Protein AF-A0A060BYY4-F1 (afdb_monomer_lite)

Secondary structure (DSSP, 8-state):
--SS--GGGGT--GGG-SHHHHHHHHHHHH-HHHHHHHHHHHHHHSS-HHHHHHHHHTT--EEEEEEEGGGTB-TTSPBPHHHHHHHHHHHHHHHHTT-EEEEEEEE-TT-SSSSTTTT-SSSS-HHHH---

Sequence (132 aa):
GWLLPEGYMWRLGEQQASPRQIEAFVVRRVGPQRAEQFWSRYRAQFVTEADVALVAAMGFDHVRLPINARGLVGEDGTVTDDGLAPIDRALDWCQRHGLRLLLDLHGAPGGQTGTNIDDSLHGRPDLFTDPA

Foldseek 3Di:
DAQWDACVVVVNPPQQGGRVSVLVVLCVPPNDVVSVVVNVVSNVPVDDLVNLLVCLVVPDAADEDEHEVPLQADPVRDGDPRSCVSVVRVCVSCVVSNHYYHYHPFADVCFQQLDRGNNHPRSDRCVVVPPD

pLDDT: mean 93.02, std 6.26, range [65.69, 98.81]

Radius of gyration: 15.67 Å; chains: 1; bounding box: 40×34×40 Å

Structure (mmCIF, N/CA/C/O backbone):
data_AF-A0A060BYY4-F1
#
_entry.id   AF-A0A060BYY4-F1
#
loop_
_atom_site.group_PDB
_atom_site.id
_atom_site.type_symbol
_atom_site.label_atom_id
_atom_site.label_alt_id
_atom_site.label_comp_id
_atom_site.label_asym_id
_atom_site.label_entity_id
_atom_site.label_seq_id
_atom_site.pdbx_PDB_ins_code
_atom_site.Cartn_x
_atom_site.Cartn_y
_atom_site.Cartn_z
_atom_site.occupancy
_atom_site.B_iso_or_equiv
_atom_site.auth_seq_id
_atom_site.auth_comp_id
_atom_site.auth_asym_id
_atom_site.auth_atom_id
_atom_site.pdbx_PDB_model_num
ATOM 1 N N . GLY A 1 1 ? 1.579 -6.751 1.380 1.00 87.06 1 GLY A N 1
ATOM 2 C CA . GLY A 1 1 ? 0.305 -7.365 0.920 1.00 87.06 1 GLY A CA 1
ATOM 3 C C . GLY A 1 1 ? -0.503 -6.568 -0.106 1.00 87.06 1 GLY A C 1
ATOM 4 O O . GLY A 1 1 ? -0.578 -6.996 -1.249 1.00 87.06 1 GLY A O 1
ATOM 5 N N . TRP A 1 2 ? -1.172 -5.471 0.279 1.00 95.06 2 TRP A N 1
ATOM 6 C CA . TRP A 1 2 ? -2.166 -4.771 -0.566 1.00 95.06 2 TRP A CA 1
ATOM 7 C C . TRP A 1 2 ? -1.580 -3.620 -1.398 1.00 95.06 2 TRP A C 1
ATOM 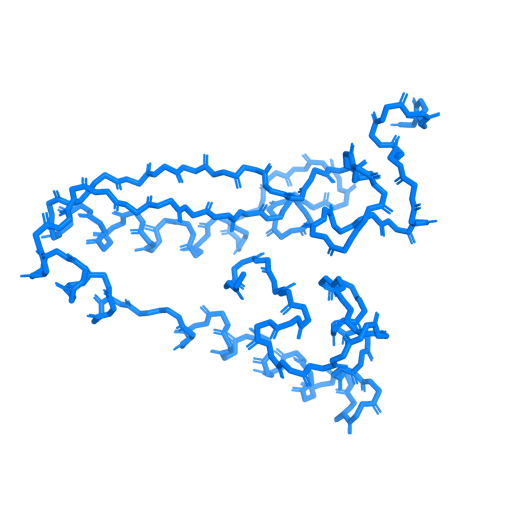9 O O . TRP A 1 2 ? -1.386 -3.777 -2.599 1.00 95.06 2 TRP A O 1
ATOM 19 N N . LEU A 1 3 ? -1.255 -2.485 -0.768 1.00 95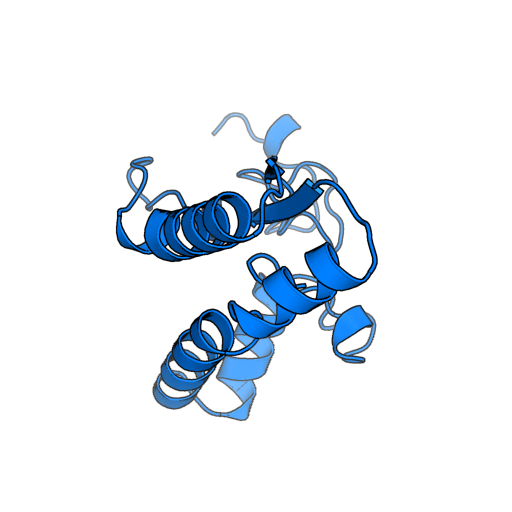.06 3 LEU A N 1
ATOM 20 C CA . LEU A 1 3 ? -0.646 -1.319 -1.436 1.00 95.06 3 LEU A CA 1
ATOM 21 C C . LEU A 1 3 ? 0.872 -1.463 -1.634 1.00 95.06 3 LEU A C 1
ATOM 23 O O . LEU A 1 3 ? 1.514 -0.613 -2.242 1.00 95.06 3 LEU A O 1
ATOM 27 N N . LEU A 1 4 ? 1.425 -2.578 -1.163 1.00 93.81 4 LEU A N 1
ATOM 28 C CA . LEU A 1 4 ? 2.775 -3.046 -1.440 1.00 93.81 4 LEU A CA 1
ATOM 29 C C . LEU A 1 4 ? 2.728 -4.581 -1.527 1.00 93.81 4 LEU A C 1
ATOM 31 O O . LEU A 1 4 ? 2.688 -5.236 -0.487 1.00 93.81 4 LEU A O 1
ATOM 35 N N . PRO A 1 5 ? 2.607 -5.188 -2.719 1.00 92.75 5 PRO A N 1
ATOM 36 C CA . PRO A 1 5 ? 2.603 -6.644 -2.880 1.00 92.75 5 PRO A CA 1
ATOM 37 C C . PRO A 1 5 ? 3.969 -7.274 -2.588 1.00 92.75 5 PRO A C 1
ATOM 39 O O . PRO A 1 5 ? 4.998 -6.752 -3.000 1.00 92.75 5 PRO A O 1
ATOM 42 N N . GLU A 1 6 ? 3.972 -8.430 -1.924 1.00 91.12 6 GLU A N 1
ATOM 43 C CA . GLU A 1 6 ? 5.189 -9.161 -1.549 1.00 91.12 6 GLU A CA 1
ATOM 44 C C . GLU A 1 6 ? 5.116 -10.593 -2.086 1.00 91.12 6 GLU A C 1
ATOM 46 O O . GLU A 1 6 ? 4.106 -11.283 -1.911 1.00 91.12 6 GLU A O 1
ATOM 51 N N . GLY A 1 7 ? 6.192 -11.065 -2.719 1.00 90.81 7 GLY A N 1
ATOM 52 C CA . GLY A 1 7 ? 6.180 -12.314 -3.489 1.00 90.81 7 GLY A CA 1
ATOM 53 C C . GLY A 1 7 ? 5.800 -13.559 -2.696 1.00 90.81 7 GLY A C 1
ATOM 54 O O . GLY A 1 7 ? 5.068 -14.423 -3.188 1.00 90.81 7 GLY A O 1
ATOM 55 N N . TYR A 1 8 ? 6.261 -13.647 -1.444 1.00 89.94 8 TYR A N 1
ATOM 56 C CA . TYR A 1 8 ? 5.988 -14.803 -0.587 1.00 89.94 8 TYR A CA 1
ATOM 57 C C . TYR A 1 8 ? 4.503 -14.911 -0.220 1.00 89.94 8 TYR A C 1
ATOM 59 O O . TYR A 1 8 ? 3.985 -16.024 -0.131 1.00 89.94 8 TYR A O 1
ATOM 67 N N . MET A 1 9 ? 3.790 -13.784 -0.085 1.00 91.81 9 MET A N 1
ATOM 68 C CA . MET A 1 9 ? 2.350 -13.784 0.197 1.00 91.81 9 MET A CA 1
ATOM 69 C C . MET A 1 9 ? 1.557 -14.411 -0.955 1.00 91.81 9 MET A C 1
ATOM 71 O O . MET A 1 9 ? 0.481 -14.963 -0.743 1.00 91.81 9 MET A O 1
ATOM 75 N N . TRP A 1 10 ? 2.099 -14.341 -2.173 1.00 90.44 10 TRP A N 1
ATOM 76 C CA . TRP A 1 10 ? 1.490 -14.869 -3.394 1.00 90.44 10 TRP A CA 1
ATOM 77 C C . TRP A 1 10 ? 2.106 -16.201 -3.838 1.00 90.44 10 TRP A C 1
ATOM 79 O O . TRP A 1 10 ? 1.725 -16.741 -4.875 1.00 90.44 10 TRP A O 1
ATOM 89 N N . ARG A 1 11 ? 3.052 -16.748 -3.061 1.00 91.31 11 ARG A N 1
ATOM 90 C CA . ARG A 1 11 ? 3.786 -17.987 -3.373 1.00 91.31 11 ARG A CA 1
ATOM 91 C C . ARG A 1 11 ? 4.485 -17.955 -4.741 1.00 91.31 11 ARG A C 1
ATOM 93 O O . ARG A 1 11 ? 4.577 -18.981 -5.408 1.00 91.31 11 ARG A O 1
ATOM 100 N N . LEU A 1 12 ? 5.001 -16.793 -5.147 1.00 88.50 12 LEU A N 1
ATOM 101 C CA . LEU A 1 12 ? 5.698 -16.620 -6.431 1.00 88.50 12 LEU A CA 1
ATOM 102 C C . LEU A 1 12 ? 7.196 -16.992 -6.378 1.00 88.50 12 LEU A C 1
ATOM 104 O O . LEU A 1 12 ? 7.900 -16.888 -7.377 1.00 88.50 12 LEU A O 1
ATOM 108 N N . GLY A 1 13 ? 7.691 -17.450 -5.225 1.00 83.88 13 GLY A N 1
ATOM 109 C CA . GLY A 1 13 ? 9.104 -17.778 -5.021 1.00 83.88 13 GLY A CA 1
ATOM 110 C C . GLY A 1 13 ? 10.009 -16.542 -4.935 1.00 83.88 13 GLY A C 1
ATOM 111 O O . GLY A 1 13 ? 9.547 -15.403 -4.919 1.00 83.88 13 GLY A O 1
ATOM 112 N N . GLU A 1 14 ? 11.320 -16.771 -4.867 1.00 80.06 14 GLU A N 1
ATOM 113 C CA . GLU A 1 14 ? 12.319 -15.709 -4.643 1.00 80.06 14 GLU A CA 1
ATOM 114 C C . GLU A 1 14 ? 12.539 -14.805 -5.862 1.00 80.06 14 GLU A C 1
ATOM 116 O O . GLU A 1 14 ? 13.034 -13.690 -5.737 1.00 80.06 14 GLU A O 1
ATOM 121 N N . GLN A 1 15 ? 12.150 -15.257 -7.056 1.00 81.00 15 GLN A N 1
ATOM 122 C CA . GLN A 1 15 ? 12.371 -14.502 -8.291 1.00 81.00 15 GLN A CA 1
ATOM 123 C C . GLN A 1 15 ? 11.351 -13.376 -8.523 1.00 81.00 15 GLN A C 1
ATOM 125 O O . GLN A 1 15 ? 11.530 -12.555 -9.425 1.00 81.00 15 GLN A O 1
ATOM 130 N N . GLN A 1 16 ? 10.243 -13.366 -7.783 1.00 87.12 16 GLN A N 1
ATOM 131 C CA . GLN A 1 16 ? 9.201 -12.340 -7.861 1.00 87.12 16 GLN A CA 1
ATOM 132 C C . GLN A 1 16 ? 8.923 -11.797 -6.462 1.00 87.12 16 GLN A C 1
ATOM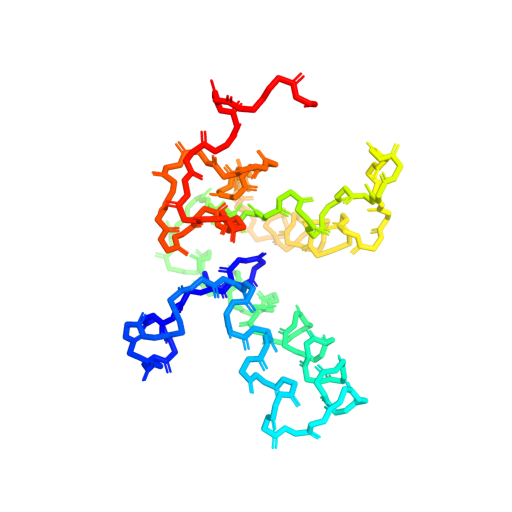 134 O O . GLN A 1 16 ? 7.798 -11.853 -5.977 1.00 87.12 16 GLN A O 1
ATOM 139 N N . ALA A 1 17 ? 9.974 -11.336 -5.790 1.00 85.44 17 ALA A N 1
ATOM 140 C CA . ALA A 1 17 ? 9.925 -10.997 -4.380 1.00 85.44 17 ALA A CA 1
ATOM 141 C C . ALA A 1 17 ? 9.404 -9.572 -4.122 1.00 85.44 17 ALA A C 1
ATOM 143 O O . ALA A 1 17 ? 8.693 -9.385 -3.132 1.00 85.44 17 ALA A 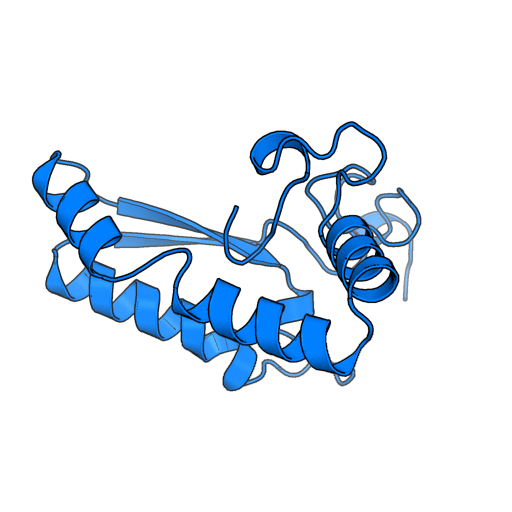O 1
ATOM 144 N N . SER A 1 18 ? 9.714 -8.612 -5.006 1.00 88.75 18 SER A N 1
ATOM 145 C CA . SER A 1 18 ? 9.363 -7.190 -4.848 1.00 88.75 18 SER A CA 1
ATOM 146 C C . SER A 1 18 ? 8.162 -6.732 -5.690 1.00 88.75 18 SER A C 1
ATOM 148 O O . SER A 1 18 ? 7.854 -7.369 -6.706 1.00 88.75 18 SER A O 1
ATOM 150 N N . PRO A 1 19 ? 7.507 -5.602 -5.339 1.00 91.38 19 PRO A N 1
ATOM 151 C CA . PRO A 1 19 ? 6.378 -5.062 -6.100 1.00 91.38 19 PRO A CA 1
ATOM 152 C C . PRO A 1 19 ? 6.673 -4.911 -7.598 1.00 91.38 19 PRO A C 1
ATOM 154 O O . PRO A 1 19 ? 5.949 -5.478 -8.418 1.00 91.38 19 PRO A O 1
ATOM 157 N N . ARG A 1 20 ? 7.783 -4.258 -7.976 1.00 90.62 20 ARG A N 1
ATOM 158 C CA . ARG A 1 20 ? 8.205 -4.127 -9.387 1.00 90.62 20 ARG A CA 1
ATOM 159 C C . ARG A 1 20 ? 8.377 -5.470 -10.097 1.00 90.62 20 ARG A C 1
ATOM 161 O O . ARG A 1 20 ? 7.989 -5.611 -11.258 1.00 90.62 20 ARG A O 1
ATOM 168 N N . GLN A 1 21 ? 8.952 -6.471 -9.428 1.00 91.38 21 GLN A N 1
ATOM 169 C CA . GLN A 1 21 ? 9.145 -7.795 -10.028 1.00 91.38 21 GLN A CA 1
ATOM 170 C C . GLN A 1 21 ? 7.809 -8.505 -10.271 1.00 91.38 21 GLN A C 1
ATOM 172 O O . GLN A 1 21 ? 7.636 -9.138 -11.318 1.00 91.38 21 GLN A O 1
ATOM 177 N N . ILE A 1 22 ? 6.864 -8.375 -9.336 1.00 93.81 22 ILE A N 1
ATOM 178 C CA . ILE A 1 22 ? 5.509 -8.929 -9.449 1.00 93.81 22 ILE A CA 1
ATOM 179 C C . ILE A 1 22 ? 4.740 -8.211 -10.564 1.00 93.81 22 ILE A C 1
ATOM 181 O O . ILE A 1 22 ? 4.148 -8.867 -11.420 1.00 93.81 22 ILE A O 1
ATOM 185 N N . GLU A 1 23 ? 4.799 -6.881 -10.623 1.00 94.25 23 GLU A N 1
ATOM 186 C CA . GLU A 1 23 ? 4.201 -6.073 -11.693 1.00 94.25 23 GLU A CA 1
ATOM 187 C C . GLU A 1 23 ? 4.720 -6.490 -13.071 1.00 94.25 23 GLU A C 1
ATOM 189 O O . GLU A 1 23 ? 3.929 -6.810 -13.965 1.00 94.25 23 GLU A O 1
ATOM 194 N N . ALA A 1 24 ? 6.043 -6.587 -13.227 1.00 94.38 24 ALA A N 1
ATOM 195 C CA . ALA A 1 24 ? 6.662 -7.028 -14.470 1.00 94.38 24 ALA A CA 1
ATOM 196 C C . ALA A 1 24 ? 6.281 -8.477 -14.822 1.00 94.38 24 ALA A C 1
ATOM 198 O O . ALA A 1 24 ? 6.054 -8.792 -15.991 1.00 94.38 24 ALA A O 1
ATOM 199 N N . PHE A 1 25 ? 6.186 -9.367 -13.829 1.00 95.06 25 PHE A N 1
ATOM 200 C CA . PHE A 1 25 ? 5.727 -10.742 -14.028 1.00 95.06 25 PHE A CA 1
ATOM 201 C C . PHE A 1 25 ? 4.287 -10.801 -14.549 1.00 95.06 25 PHE A C 1
ATOM 203 O O . PHE A 1 25 ? 4.028 -11.491 -15.539 1.00 95.06 25 PHE A O 1
ATOM 210 N N . VAL A 1 26 ? 3.370 -10.037 -13.949 1.00 96.94 26 VAL A N 1
ATOM 211 C CA . VAL A 1 26 ? 1.975 -9.950 -14.400 1.00 96.94 26 VAL A CA 1
ATOM 212 C C . VAL A 1 26 ? 1.915 -9.421 -15.836 1.00 96.94 26 VAL A C 1
ATOM 214 O O . VAL A 1 26 ? 1.302 -10.065 -16.690 1.00 96.94 26 VAL A O 1
ATOM 217 N N . VAL A 1 27 ? 2.615 -8.322 -16.148 1.00 98.12 27 VAL A N 1
ATOM 218 C CA . VAL A 1 27 ? 2.672 -7.762 -17.514 1.00 98.12 27 VAL A CA 1
ATOM 219 C C . VAL A 1 27 ? 3.183 -8.791 -18.521 1.00 98.12 27 VAL A C 1
ATOM 221 O O . VAL A 1 27 ? 2.542 -8.996 -19.552 1.00 98.12 27 VAL A O 1
ATOM 224 N N . ARG A 1 28 ? 4.280 -9.500 -18.218 1.00 97.50 28 ARG A N 1
ATOM 225 C CA . ARG A 1 28 ? 4.807 -10.563 -19.095 1.00 97.50 28 ARG A CA 1
ATOM 226 C C . ARG A 1 28 ? 3.795 -11.682 -19.332 1.00 97.50 28 ARG A C 1
ATOM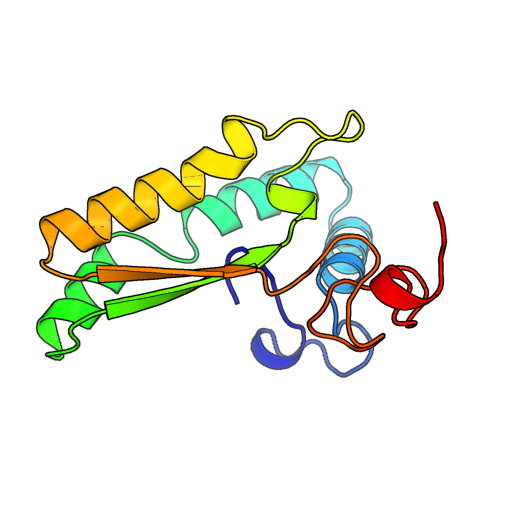 228 O O . ARG A 1 28 ? 3.798 -12.284 -20.402 1.00 97.50 28 ARG A O 1
ATOM 235 N N . ARG A 1 29 ? 2.948 -11.993 -18.345 1.00 96.88 29 ARG A N 1
ATOM 236 C CA . ARG A 1 29 ? 2.048 -13.149 -18.409 1.00 96.88 29 ARG A CA 1
ATOM 237 C C . ARG A 1 29 ? 0.734 -12.872 -19.128 1.00 96.88 29 ARG A C 1
ATOM 239 O O . ARG A 1 29 ? 0.215 -13.791 -19.770 1.00 96.88 29 ARG A O 1
ATOM 246 N N . VAL A 1 30 ? 0.185 -11.663 -18.986 1.00 97.88 30 VAL A N 1
ATOM 247 C CA . VAL A 1 30 ? -1.153 -11.317 -19.503 1.00 97.88 30 VAL A CA 1
ATOM 248 C C . VAL A 1 30 ? -1.169 -10.149 -20.492 1.00 97.88 30 VAL A C 1
ATOM 250 O O . VAL A 1 30 ? -2.205 -9.905 -21.110 1.00 97.88 30 VAL A O 1
ATOM 253 N N . GLY A 1 31 ? -0.040 -9.465 -20.687 1.00 98.44 31 GLY A N 1
ATOM 254 C CA . GLY A 1 31 ? 0.066 -8.253 -21.497 1.00 98.44 31 GLY A CA 1
ATOM 255 C C . GLY A 1 31 ? -0.349 -6.985 -20.733 1.00 98.44 31 GLY A C 1
ATOM 256 O O . GLY A 1 31 ? -1.059 -7.066 -19.728 1.00 98.44 31 GLY A O 1
ATOM 257 N N . PRO A 1 32 ? 0.068 -5.795 -21.205 1.00 97.94 32 PRO A N 1
ATOM 258 C CA . PRO A 1 32 ? -0.046 -4.540 -20.454 1.00 97.94 32 PRO A CA 1
ATOM 259 C C . PRO A 1 32 ? -1.496 -4.152 -20.129 1.00 97.94 32 PRO A C 1
ATOM 261 O O . PRO A 1 32 ? -1.810 -3.865 -18.981 1.00 97.94 32 PRO A O 1
ATOM 264 N N . GLN A 1 33 ? -2.406 -4.241 -21.102 1.00 98.12 33 GLN A N 1
ATOM 265 C CA . GLN A 1 33 ? -3.817 -3.858 -20.928 1.00 98.12 33 GLN A CA 1
ATOM 266 C C . GLN A 1 33 ? -4.532 -4.715 -19.873 1.00 98.12 33 GLN A C 1
ATOM 268 O O . GLN A 1 33 ? -5.281 -4.214 -19.037 1.00 98.12 33 GLN A O 1
ATOM 273 N N . ARG A 1 34 ? -4.299 -6.034 -19.884 1.00 98.31 34 ARG A N 1
ATOM 274 C CA . ARG A 1 34 ? -4.887 -6.938 -18.884 1.00 98.31 34 ARG A CA 1
ATOM 275 C C . ARG A 1 34 ? -4.211 -6.794 -17.525 1.00 98.31 34 ARG A C 1
ATOM 277 O O . ARG A 1 34 ? -4.880 -6.977 -16.514 1.00 98.31 34 ARG A O 1
ATOM 284 N N . ALA A 1 35 ? -2.920 -6.464 -17.492 1.00 98.31 35 ALA A N 1
ATOM 285 C CA . ALA A 1 35 ? -2.206 -6.191 -16.250 1.00 98.31 35 ALA A CA 1
ATOM 286 C C . ALA A 1 35 ? -2.752 -4.935 -15.559 1.00 98.31 35 ALA A C 1
ATOM 288 O O . ALA A 1 35 ? -2.999 -4.961 -14.359 1.00 98.31 35 ALA A O 1
ATOM 289 N N . GLU A 1 36 ? -3.021 -3.869 -16.311 1.00 97.31 36 GLU A N 1
ATOM 290 C CA . GLU A 1 36 ? -3.654 -2.656 -15.789 1.00 97.31 36 GLU A CA 1
ATOM 291 C C . GLU A 1 36 ? -5.033 -2.955 -15.176 1.00 97.31 36 GLU A C 1
ATOM 293 O O . GLU A 1 36 ? -5.299 -2.606 -14.023 1.00 97.31 36 GLU A O 1
ATOM 298 N N . GLN A 1 37 ? -5.880 -3.696 -15.900 1.00 97.94 37 GLN A N 1
ATOM 299 C CA . GLN A 1 37 ? -7.185 -4.139 -15.392 1.00 97.94 37 GLN A CA 1
ATOM 300 C C . GLN A 1 37 ? -7.052 -5.014 -14.140 1.00 97.94 37 GLN A C 1
ATOM 302 O O . GLN A 1 37 ? -7.834 -4.866 -13.198 1.00 97.94 37 GLN A O 1
ATOM 307 N N . PHE A 1 38 ? -6.071 -5.920 -14.121 1.00 97.81 38 PHE A N 1
ATOM 308 C CA . PHE A 1 38 ? -5.771 -6.756 -12.964 1.00 97.81 38 PHE A CA 1
ATOM 309 C C . PHE A 1 38 ? -5.416 -5.898 -11.749 1.00 97.81 38 PHE A C 1
ATOM 311 O O . PHE A 1 38 ? -6.040 -6.059 -10.706 1.00 97.81 38 PHE A O 1
ATOM 318 N N . TRP A 1 39 ? -4.480 -4.956 -11.883 1.00 95.81 39 TRP A N 1
ATOM 319 C CA . TRP A 1 39 ? -4.020 -4.124 -10.771 1.00 95.81 39 TRP A CA 1
ATOM 320 C C . TRP A 1 39 ? -5.094 -3.166 -10.255 1.00 95.81 39 TRP A C 1
ATOM 322 O O . TRP A 1 39 ? -5.208 -2.977 -9.043 1.00 95.81 39 TRP A O 1
ATOM 332 N N . SER A 1 40 ? -5.917 -2.616 -11.150 1.00 95.00 40 SER A N 1
ATOM 333 C CA . SER A 1 40 ? -7.086 -1.815 -10.774 1.00 95.00 40 SER A CA 1
ATOM 334 C C . SER A 1 40 ? -8.071 -2.630 -9.926 1.00 95.00 40 SER A C 1
ATOM 336 O O . SER A 1 40 ? -8.406 -2.240 -8.805 1.00 95.00 40 SER A O 1
ATOM 338 N N . ARG A 1 41 ? -8.455 -3.827 -10.396 1.00 96.69 41 ARG A N 1
ATOM 339 C CA . ARG A 1 41 ? -9.356 -4.726 -9.653 1.00 96.69 41 ARG A CA 1
ATOM 340 C C . ARG A 1 41 ? -8.736 -5.224 -8.353 1.00 96.69 41 ARG A C 1
ATOM 342 O O . ARG A 1 41 ? -9.421 -5.259 -7.340 1.00 96.69 41 ARG A O 1
ATOM 349 N N . TYR A 1 42 ? -7.452 -5.567 -8.369 1.00 96.44 42 TYR A N 1
ATOM 350 C CA . TYR A 1 42 ? -6.712 -6.003 -7.191 1.00 96.44 42 TYR A CA 1
ATOM 351 C C . TYR A 1 42 ? -6.762 -4.941 -6.090 1.00 96.44 42 TYR A C 1
ATOM 353 O O . TYR A 1 42 ? -7.204 -5.226 -4.981 1.00 96.44 42 TYR A O 1
ATOM 361 N N . ARG A 1 43 ? -6.406 -3.688 -6.402 1.00 94.44 43 ARG A N 1
ATOM 362 C CA . ARG A 1 43 ? -6.463 -2.595 -5.420 1.00 94.44 43 ARG A CA 1
ATOM 363 C C . ARG A 1 43 ? -7.879 -2.335 -4.905 1.00 94.44 43 ARG A C 1
ATOM 365 O O . ARG A 1 43 ? -8.020 -1.944 -3.752 1.00 94.44 43 ARG A O 1
ATOM 372 N N . ALA A 1 44 ? -8.901 -2.563 -5.727 1.00 94.94 44 ALA A N 1
ATOM 373 C CA . ALA A 1 44 ? -10.298 -2.364 -5.352 1.00 94.94 44 ALA A CA 1
ATOM 374 C C . ALA A 1 44 ? -10.925 -3.523 -4.554 1.00 94.94 44 ALA A C 1
ATOM 376 O O . ALA A 1 44 ? -11.968 -3.310 -3.945 1.00 94.94 44 ALA A O 1
ATOM 377 N N . GLN A 1 45 ? -10.361 -4.736 -4.604 1.00 96.38 45 GLN A N 1
ATOM 378 C CA . GLN A 1 45 ? -11.025 -5.950 -4.099 1.00 96.38 45 GLN A CA 1
ATOM 379 C C . GLN A 1 45 ? -10.170 -6.791 -3.145 1.00 96.38 45 GLN A C 1
ATOM 381 O O . GLN A 1 45 ? -10.705 -7.681 -2.497 1.00 96.38 45 GLN A O 1
ATOM 386 N N . PHE A 1 46 ? -8.856 -6.559 -3.066 1.00 96.88 46 PHE A N 1
ATOM 387 C CA . PHE A 1 46 ? -7.981 -7.366 -2.211 1.00 96.88 46 PHE A CA 1
ATOM 388 C C . PHE A 1 46 ? -8.226 -7.125 -0.717 1.00 96.88 46 PHE A C 1
ATOM 390 O O . PHE A 1 46 ? -8.204 -8.073 0.057 1.00 96.88 46 PHE A O 1
ATOM 397 N N . VAL A 1 47 ? -8.465 -5.868 -0.330 1.00 97.88 47 VAL A N 1
ATOM 398 C CA . VAL A 1 47 ? -8.987 -5.487 0.988 1.00 97.88 47 VAL A CA 1
ATOM 399 C C . VAL A 1 47 ? -10.229 -4.640 0.761 1.00 97.88 47 VAL A C 1
ATOM 401 O O . VAL A 1 47 ? -10.227 -3.714 -0.054 1.00 97.88 47 VAL A O 1
ATOM 404 N N . THR A 1 48 ? -11.283 -4.967 1.490 1.00 98.38 48 THR A N 1
ATOM 405 C CA . THR A 1 48 ? -12.583 -4.306 1.452 1.00 98.38 48 THR A CA 1
ATOM 406 C C . THR A 1 48 ? -13.001 -3.886 2.856 1.00 98.38 48 THR A C 1
ATOM 408 O O . THR A 1 48 ? -12.389 -4.266 3.856 1.00 98.38 48 THR A O 1
ATOM 411 N N . GLU A 1 49 ? -14.093 -3.131 2.959 1.00 98.56 49 GLU A N 1
ATOM 412 C CA . GLU A 1 49 ? -14.667 -2.797 4.261 1.00 98.56 49 GLU A CA 1
ATOM 413 C C . GLU A 1 49 ? -15.037 -4.042 5.081 1.00 98.56 49 GLU A C 1
ATOM 415 O O . GLU A 1 49 ? -14.903 -4.023 6.301 1.00 98.56 49 GLU A O 1
ATOM 420 N N . ALA A 1 50 ? -15.466 -5.131 4.434 1.00 98.69 50 ALA A N 1
ATOM 421 C CA . ALA A 1 50 ? -15.829 -6.361 5.134 1.00 98.69 50 ALA A CA 1
ATOM 422 C C . ALA A 1 50 ? -14.641 -6.948 5.914 1.00 98.69 50 ALA A C 1
ATOM 424 O O . ALA A 1 50 ? -14.822 -7.449 7.023 1.00 98.69 50 ALA A O 1
ATOM 425 N N . ASP A 1 51 ? -13.425 -6.823 5.376 1.00 98.56 51 ASP A N 1
ATOM 426 C CA . ASP A 1 51 ? -12.200 -7.257 6.047 1.00 98.56 51 ASP A CA 1
ATOM 427 C C . ASP A 1 51 ? -11.900 -6.379 7.272 1.00 98.56 51 ASP A C 1
ATOM 429 O O . ASP A 1 51 ? -11.560 -6.888 8.339 1.00 98.56 51 ASP A O 1
ATOM 433 N N . VAL A 1 52 ? -12.093 -5.060 7.156 1.00 98.69 52 VAL A N 1
ATOM 434 C CA . VAL A 1 52 ? -11.911 -4.108 8.267 1.00 98.69 52 VAL A CA 1
ATOM 435 C C . VAL A 1 52 ? -12.957 -4.328 9.367 1.00 98.69 52 VAL A C 1
ATOM 437 O O . VAL A 1 52 ? -12.616 -4.347 10.550 1.00 98.69 52 VAL A O 1
ATOM 440 N N . ALA A 1 53 ? -14.214 -4.568 8.992 1.00 98.75 53 ALA A N 1
ATOM 441 C CA . ALA A 1 53 ? -15.288 -4.904 9.923 1.00 98.75 53 ALA A CA 1
ATOM 442 C C . ALA A 1 53 ? -15.001 -6.217 10.667 1.00 98.75 53 ALA A C 1
ATOM 444 O O . ALA A 1 53 ? -15.227 -6.311 11.874 1.00 98.75 53 ALA A O 1
ATOM 445 N N . LEU A 1 54 ? -14.452 -7.220 9.971 1.00 98.75 54 LEU A N 1
ATOM 446 C CA . LEU A 1 54 ? -14.023 -8.472 10.590 1.00 98.75 54 LEU A CA 1
ATOM 447 C C . LEU A 1 54 ? -12.885 -8.240 11.594 1.00 98.75 54 LEU A C 1
ATOM 449 O O . LEU A 1 54 ? -12.933 -8.784 12.695 1.00 98.75 54 LEU A O 1
ATOM 453 N N . VAL A 1 55 ? -11.892 -7.410 11.254 1.00 98.62 55 VAL A N 1
ATOM 454 C CA . VAL A 1 55 ? -10.812 -7.020 12.180 1.00 98.62 55 VAL A CA 1
ATOM 455 C C . VAL A 1 55 ? -11.376 -6.372 13.447 1.00 98.62 55 VAL A C 1
ATOM 457 O O . VAL A 1 55 ? -10.998 -6.770 14.549 1.00 98.62 55 VAL A O 1
ATOM 460 N N . ALA A 1 56 ? -12.332 -5.451 13.320 1.00 98.62 56 ALA A N 1
ATOM 461 C CA . ALA A 1 56 ? -12.998 -4.854 14.478 1.00 98.62 56 ALA A CA 1
ATOM 462 C C . ALA A 1 56 ? -13.779 -5.893 15.301 1.00 98.62 56 ALA A C 1
ATOM 464 O O . ALA A 1 56 ? -13.652 -5.940 16.524 1.00 98.62 56 ALA A O 1
ATOM 465 N N . ALA A 1 57 ? -14.535 -6.779 14.644 1.00 98.69 57 ALA A N 1
ATOM 466 C CA . ALA A 1 57 ? -15.308 -7.830 15.307 1.00 98.69 57 ALA A CA 1
ATOM 467 C C . ALA A 1 57 ? -14.430 -8.846 16.061 1.00 98.69 57 ALA A C 1
ATOM 469 O O . ALA A 1 57 ? -14.872 -9.431 17.049 1.00 98.69 57 ALA A O 1
ATOM 470 N N . MET A 1 58 ? -13.180 -9.037 15.627 1.00 98.62 58 MET A N 1
ATOM 471 C CA . MET A 1 58 ? -12.183 -9.850 16.332 1.00 98.62 58 MET A CA 1
ATOM 472 C C . MET A 1 58 ? -11.592 -9.158 17.576 1.00 98.62 58 MET A C 1
ATOM 474 O O . MET A 1 58 ? -10.839 -9.791 18.313 1.00 98.62 58 MET A O 1
ATOM 478 N N . GLY A 1 59 ? -11.932 -7.891 17.837 1.00 98.50 59 GLY A N 1
ATOM 479 C CA . GLY A 1 59 ? -11.502 -7.148 19.025 1.00 98.50 59 GLY A CA 1
ATOM 480 C C . GLY A 1 59 ? -10.168 -6.409 18.881 1.00 98.50 59 GLY A C 1
ATOM 481 O O . GLY A 1 59 ? -9.605 -5.988 19.890 1.00 98.50 59 GLY A O 1
ATOM 482 N N . PHE A 1 60 ? -9.649 -6.247 17.659 1.00 98.62 60 PHE A N 1
ATOM 483 C CA . PHE A 1 60 ? -8.494 -5.378 17.405 1.00 98.62 60 PHE A CA 1
ATOM 484 C C . PHE A 1 60 ? -8.887 -3.894 17.507 1.00 98.62 60 PHE A C 1
ATOM 486 O O . PHE A 1 60 ? -10.056 -3.541 17.381 1.00 98.62 60 PHE A O 1
ATOM 493 N N . ASP A 1 61 ? -7.904 -3.013 17.715 1.00 98.19 61 ASP A N 1
ATOM 494 C CA . ASP A 1 61 ? -8.113 -1.572 17.94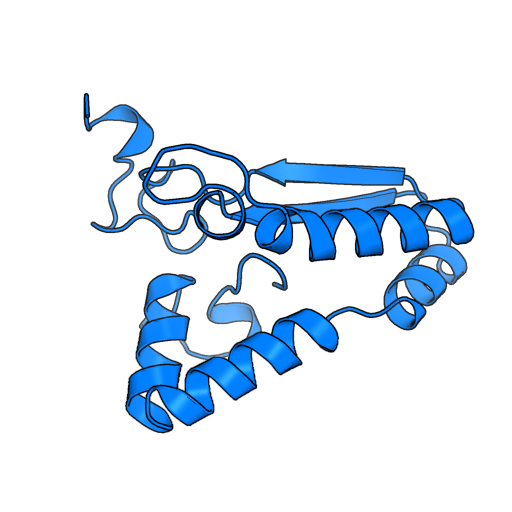3 1.00 98.19 61 ASP A CA 1
ATOM 495 C C . ASP A 1 61 ? -7.398 -0.664 16.914 1.00 98.19 61 ASP A C 1
ATOM 497 O O . ASP A 1 61 ? -7.486 0.572 16.980 1.00 98.19 61 ASP A O 1
ATOM 501 N N . HIS A 1 62 ? -6.661 -1.256 15.970 1.00 98.50 62 HIS A N 1
ATOM 502 C CA . HIS A 1 62 ? -6.028 -0.557 14.857 1.00 98.50 62 HIS A CA 1
ATOM 503 C C . HIS A 1 62 ? -5.708 -1.485 13.676 1.00 98.50 62 HIS A C 1
ATOM 505 O O . HIS A 1 62 ? -5.591 -2.701 13.821 1.00 98.50 62 HIS A O 1
ATOM 511 N N . VAL A 1 63 ? -5.509 -0.874 12.509 1.00 98.44 63 VAL A N 1
ATOM 512 C CA . VAL A 1 63 ? -4.947 -1.487 11.301 1.00 98.44 63 VAL A CA 1
ATOM 513 C C . VAL A 1 63 ? -3.650 -0.759 10.961 1.00 98.44 63 VAL A C 1
ATOM 515 O O . VAL A 1 63 ? -3.623 0.468 10.906 1.00 98.44 63 VAL A O 1
ATOM 518 N N . ARG A 1 64 ? -2.569 -1.501 10.706 1.00 98.56 64 ARG A N 1
ATOM 519 C CA . ARG A 1 64 ? -1.348 -0.958 10.093 1.00 98.56 64 ARG A CA 1
ATOM 520 C C . ARG A 1 64 ? -1.432 -1.140 8.582 1.00 98.56 64 ARG A C 1
ATOM 522 O O . ARG A 1 64 ? -1.641 -2.261 8.125 1.00 98.56 64 ARG A O 1
ATOM 529 N N . LEU A 1 65 ? -1.253 -0.059 7.827 1.00 97.94 65 LEU A N 1
ATOM 530 C CA . LEU A 1 65 ? -1.340 -0.036 6.368 1.00 97.94 65 LEU A CA 1
ATOM 531 C C . LEU A 1 65 ? 0.034 0.270 5.750 1.00 97.94 65 LEU A C 1
ATOM 533 O O . LEU A 1 65 ? 0.416 1.439 5.672 1.00 97.94 65 LEU A O 1
ATOM 537 N N . PRO A 1 66 ? 0.766 -0.767 5.300 1.00 96.75 66 PRO A N 1
ATOM 538 C CA . PRO A 1 66 ? 1.984 -0.601 4.517 1.00 96.75 66 PRO A CA 1
ATOM 539 C C . PRO A 1 66 ? 1.682 0.040 3.160 1.00 96.75 66 PRO A C 1
ATOM 541 O O . PRO A 1 66 ? 0.866 -0.485 2.395 1.00 96.75 66 PRO A O 1
ATOM 544 N N . ILE A 1 67 ? 2.362 1.144 2.853 1.00 95.56 67 ILE A N 1
ATOM 545 C CA . ILE A 1 67 ? 2.264 1.879 1.587 1.00 95.56 67 ILE A CA 1
ATOM 546 C C . ILE A 1 67 ? 3.619 1.946 0.878 1.00 95.56 67 ILE A C 1
ATOM 548 O O . ILE A 1 67 ? 4.678 1.885 1.503 1.00 95.56 67 ILE A O 1
ATOM 552 N N . ASN A 1 68 ? 3.576 2.091 -0.443 1.00 94.31 68 ASN A N 1
ATOM 553 C CA . ASN A 1 68 ? 4.745 2.312 -1.287 1.00 94.31 68 ASN A CA 1
ATOM 554 C C . ASN A 1 68 ? 4.704 3.744 -1.838 1.00 94.31 68 ASN A C 1
ATOM 556 O O . ASN A 1 68 ? 3.699 4.135 -2.435 1.00 94.31 68 ASN A O 1
ATOM 560 N N . ALA A 1 69 ? 5.795 4.499 -1.682 1.00 93.56 69 ALA A N 1
ATOM 561 C CA . ALA A 1 69 ? 5.923 5.867 -2.176 1.00 93.56 69 ALA A CA 1
ATOM 562 C C . ALA A 1 69 ? 5.589 5.999 -3.669 1.00 93.56 69 ALA A C 1
ATOM 564 O O . ALA A 1 69 ? 4.924 6.953 -4.054 1.00 93.56 69 ALA A O 1
ATOM 565 N N . ARG A 1 70 ? 5.958 5.014 -4.500 1.00 91.75 70 ARG A N 1
ATOM 566 C CA . ARG A 1 70 ? 5.661 5.011 -5.946 1.00 91.75 70 ARG A CA 1
ATOM 567 C C . ARG A 1 70 ? 4.165 4.939 -6.262 1.00 91.75 70 ARG A C 1
ATOM 569 O O . ARG A 1 70 ? 3.747 5.314 -7.350 1.00 91.75 70 ARG A O 1
ATOM 576 N N . GLY A 1 71 ? 3.363 4.424 -5.334 1.00 91.94 71 GLY A N 1
ATOM 577 C CA . GLY A 1 71 ? 1.907 4.428 -5.456 1.00 91.94 71 GLY A CA 1
ATOM 578 C C . GLY A 1 71 ? 1.264 5.744 -5.021 1.00 91.94 71 GLY A C 1
ATOM 579 O O . GLY A 1 71 ? 0.081 5.923 -5.273 1.00 91.94 71 GLY A O 1
ATOM 580 N N . LEU A 1 72 ? 2.016 6.629 -4.360 1.00 93.31 72 LEU A N 1
ATOM 581 C CA . LEU A 1 72 ? 1.517 7.862 -3.750 1.00 93.31 72 LEU A CA 1
ATOM 582 C C . LEU A 1 72 ? 2.013 9.115 -4.483 1.00 93.31 72 LEU A C 1
ATOM 584 O O . LEU A 1 72 ? 1.252 10.064 -4.663 1.00 93.31 72 LEU A O 1
ATOM 588 N N . VAL A 1 73 ? 3.282 9.106 -4.890 1.00 91.38 73 VAL A N 1
ATOM 589 C CA . VAL A 1 73 ? 4.016 10.255 -5.421 1.00 91.38 73 VAL A CA 1
ATOM 590 C C . VAL A 1 73 ? 4.265 10.067 -6.918 1.00 91.38 73 VAL A C 1
ATOM 592 O O . VAL A 1 73 ? 4.799 9.037 -7.333 1.00 91.38 73 VAL A O 1
ATOM 595 N N . GLY A 1 74 ? 3.860 11.055 -7.718 1.00 87.88 74 GLY A N 1
ATOM 596 C CA . GLY A 1 74 ? 4.099 11.111 -9.158 1.00 87.88 74 GLY A CA 1
ATOM 597 C C . GLY A 1 74 ? 5.560 11.398 -9.513 1.00 87.88 74 GLY A C 1
ATOM 598 O O . GLY A 1 74 ? 6.391 11.680 -8.651 1.00 87.88 74 GLY A O 1
ATOM 599 N N . GLU A 1 75 ? 5.885 11.344 -10.806 1.00 84.00 75 GLU A N 1
ATOM 600 C CA . GLU A 1 75 ? 7.253 11.594 -11.299 1.00 84.00 75 GLU A CA 1
ATOM 601 C C . GLU A 1 75 ? 7.756 13.016 -10.999 1.00 84.00 75 GLU A C 1
ATOM 603 O O . GLU A 1 75 ? 8.958 13.233 -10.883 1.00 84.00 75 GLU A O 1
ATOM 608 N N . ASP A 1 76 ? 6.845 13.976 -10.836 1.00 88.25 76 ASP A N 1
ATOM 609 C CA . ASP A 1 76 ? 7.139 15.367 -10.480 1.00 88.25 76 ASP A CA 1
ATOM 610 C C . ASP A 1 76 ? 7.289 15.600 -8.963 1.00 88.25 76 ASP A C 1
ATOM 612 O O . ASP A 1 76 ? 7.458 16.737 -8.521 1.00 88.25 76 ASP A O 1
ATOM 616 N N . GLY A 1 77 ? 7.225 14.535 -8.157 1.00 86.44 77 GLY A N 1
ATOM 617 C CA . GLY A 1 77 ? 7.328 14.605 -6.701 1.00 86.44 77 GLY A CA 1
ATOM 618 C C . GLY A 1 77 ? 6.032 15.011 -5.994 1.00 86.44 77 GLY A C 1
ATOM 619 O O . GLY A 1 77 ? 6.032 15.155 -4.769 1.00 86.44 77 GLY A O 1
ATOM 620 N N . THR A 1 78 ? 4.922 15.184 -6.717 1.00 92.75 78 THR A N 1
ATOM 621 C CA . THR A 1 78 ? 3.634 15.548 -6.114 1.00 92.75 78 THR A CA 1
ATOM 622 C C . THR A 1 78 ? 2.865 14.322 -5.633 1.00 92.75 78 THR A C 1
ATOM 624 O O . THR A 1 78 ? 2.891 13.258 -6.250 1.00 92.75 78 THR A O 1
ATOM 627 N N . VAL A 1 79 ? 2.167 14.458 -4.505 1.00 93.75 79 VAL A N 1
ATOM 628 C CA . VAL A 1 79 ? 1.220 13.435 -4.052 1.00 93.75 79 VAL A CA 1
ATOM 629 C C . VAL A 1 79 ? -0.016 13.484 -4.945 1.00 93.75 79 VAL A C 1
ATOM 631 O O . VAL A 1 79 ? -0.566 14.557 -5.180 1.00 93.75 79 VAL A O 1
ATOM 634 N N . THR A 1 80 ? -0.453 12.322 -5.423 1.00 94.19 80 THR A N 1
ATOM 635 C CA . THR A 1 80 ? -1.588 12.207 -6.347 1.00 94.19 80 THR A CA 1
ATOM 636 C C . THR A 1 80 ? -2.870 11.797 -5.625 1.00 94.19 80 THR A C 1
ATOM 638 O O . THR A 1 80 ? -2.840 10.960 -4.719 1.00 94.19 80 THR A O 1
ATOM 641 N N . ASP A 1 81 ? -4.008 12.328 -6.076 1.00 94.19 81 ASP A N 1
ATOM 642 C CA . ASP A 1 81 ? -5.330 11.957 -5.550 1.00 94.19 81 ASP A CA 1
ATOM 643 C C . ASP A 1 81 ? -5.609 10.457 -5.735 1.00 94.19 81 ASP A C 1
ATOM 645 O O . ASP A 1 81 ? -6.091 9.787 -4.823 1.00 94.19 81 ASP A O 1
ATOM 649 N N . ASP A 1 82 ? -5.231 9.891 -6.887 1.00 91.31 82 ASP A N 1
ATOM 650 C CA . ASP A 1 82 ? -5.373 8.455 -7.161 1.00 91.31 82 ASP A CA 1
ATOM 651 C C . ASP A 1 82 ? -4.542 7.589 -6.199 1.00 91.31 82 ASP A C 1
ATOM 653 O O . ASP A 1 82 ? -4.965 6.489 -5.822 1.00 91.31 82 ASP A O 1
ATOM 657 N N . GLY A 1 83 ? -3.371 8.083 -5.783 1.00 91.75 83 GLY A N 1
ATOM 658 C CA . GLY A 1 83 ? -2.513 7.429 -4.800 1.00 91.75 83 GLY A CA 1
ATOM 659 C C . GLY A 1 83 ? -3.058 7.497 -3.372 1.00 91.75 83 GLY A C 1
ATOM 660 O O . GLY A 1 83 ? -2.913 6.535 -2.611 1.00 91.75 83 GLY A O 1
ATOM 661 N N . LEU A 1 84 ? -3.736 8.594 -3.021 1.00 95.38 84 LEU A N 1
ATOM 662 C CA . LEU A 1 84 ? -4.399 8.778 -1.725 1.00 95.38 84 LEU A CA 1
ATOM 663 C C . LEU A 1 84 ? -5.730 8.027 -1.621 1.00 95.38 84 LEU A C 1
ATOM 665 O O . LEU A 1 84 ? -6.041 7.487 -0.562 1.00 95.38 84 LEU A O 1
ATOM 669 N N . ALA A 1 85 ? -6.476 7.891 -2.718 1.00 95.44 85 ALA A N 1
ATOM 670 C CA . ALA A 1 85 ? -7.804 7.281 -2.733 1.00 95.44 85 ALA A CA 1
ATOM 671 C C . ALA A 1 85 ? -7.932 5.931 -1.982 1.00 95.44 85 ALA A C 1
ATOM 673 O O . ALA A 1 85 ? -8.912 5.745 -1.255 1.00 95.44 85 ALA A O 1
ATOM 674 N N . PRO A 1 86 ? -7.024 4.939 -2.116 1.00 96.12 86 PRO A N 1
ATOM 675 C CA . PRO A 1 86 ? -7.117 3.712 -1.320 1.00 96.12 86 PRO A CA 1
ATOM 676 C C . PRO A 1 86 ? -6.835 3.921 0.176 1.00 96.12 86 PRO A C 1
ATOM 678 O O . PRO A 1 86 ? -7.396 3.186 0.990 1.00 96.12 86 PRO A O 1
ATOM 681 N N . ILE A 1 87 ? -5.993 4.894 0.534 1.00 97.44 87 ILE A N 1
ATOM 682 C CA . ILE A 1 87 ? -5.690 5.254 1.924 1.00 97.44 87 ILE A CA 1
ATOM 683 C C . ILE A 1 87 ? -6.918 5.906 2.561 1.00 97.44 87 ILE A C 1
ATOM 685 O O . ILE A 1 87 ? -7.332 5.475 3.636 1.00 97.44 87 ILE A O 1
ATOM 689 N N . ASP A 1 88 ? -7.545 6.854 1.863 1.00 97.75 88 ASP A N 1
ATOM 690 C CA . ASP A 1 88 ? -8.765 7.525 2.321 1.00 97.75 88 ASP A CA 1
ATOM 691 C C . ASP A 1 88 ? -9.898 6.519 2.537 1.00 97.75 88 ASP A C 1
ATOM 693 O O . ASP A 1 88 ? -10.514 6.488 3.600 1.00 97.75 88 ASP A O 1
ATOM 697 N N . ARG A 1 89 ? -10.100 5.588 1.591 1.00 97.94 89 ARG A N 1
ATOM 698 C CA . ARG A 1 89 ? -11.082 4.504 1.768 1.00 97.94 89 ARG A CA 1
ATOM 699 C C . ARG A 1 89 ? -10.792 3.647 2.999 1.00 97.94 89 ARG A C 1
ATOM 701 O O . ARG A 1 89 ? -11.715 3.321 3.742 1.00 97.94 89 ARG A O 1
ATOM 708 N N . ALA A 1 90 ? -9.534 3.261 3.217 1.00 98.31 90 ALA A N 1
ATOM 709 C CA . ALA A 1 90 ? -9.158 2.463 4.380 1.00 98.31 90 ALA A CA 1
ATOM 710 C C . ALA A 1 90 ? -9.368 3.233 5.693 1.00 98.31 90 ALA A C 1
ATOM 712 O O . ALA A 1 90 ? -9.817 2.645 6.680 1.00 98.31 90 ALA A O 1
ATOM 713 N N . LEU A 1 91 ? -9.080 4.538 5.698 1.00 98.50 91 LEU A N 1
ATOM 714 C CA . LEU A 1 91 ? -9.319 5.425 6.831 1.00 98.50 91 LEU A CA 1
ATOM 715 C C . LEU A 1 91 ? -10.815 5.522 7.147 1.00 98.50 91 LEU A C 1
ATOM 717 O O . LEU A 1 91 ? -11.192 5.314 8.300 1.00 98.50 91 LEU A O 1
ATOM 721 N N . ASP A 1 92 ? -11.657 5.731 6.135 1.00 98.69 92 ASP A N 1
ATOM 722 C CA . ASP A 1 92 ? -13.116 5.778 6.282 1.00 98.69 92 ASP A CA 1
ATOM 723 C C . ASP A 1 92 ? -13.675 4.468 6.850 1.00 98.69 92 ASP A C 1
ATOM 725 O O . ASP A 1 92 ? -14.562 4.473 7.706 1.00 98.69 92 ASP A O 1
ATOM 729 N N . TRP A 1 93 ? -13.170 3.318 6.389 1.00 98.75 93 TRP A N 1
ATOM 730 C CA . TRP A 1 93 ? -13.556 2.011 6.931 1.00 98.75 93 TRP A CA 1
ATOM 731 C C . TRP A 1 93 ? -13.144 1.884 8.393 1.00 98.75 93 TRP A C 1
ATOM 733 O O . TRP A 1 93 ? -13.965 1.519 9.232 1.00 98.75 93 TRP A O 1
ATOM 743 N N . CYS A 1 94 ? -11.897 2.227 8.715 1.00 98.75 94 CYS A N 1
ATOM 744 C CA . CYS A 1 94 ? -11.404 2.154 10.084 1.00 98.75 94 CYS A CA 1
ATOM 745 C C . CYS A 1 94 ? -12.231 3.046 11.019 1.00 98.75 94 CYS A C 1
ATOM 747 O O . CYS A 1 94 ? -12.695 2.568 12.051 1.00 98.75 94 CYS A O 1
ATOM 749 N N . GLN A 1 95 ? -12.511 4.292 10.625 1.00 98.44 95 GLN A N 1
ATOM 750 C CA . GLN A 1 95 ? -13.339 5.214 11.406 1.00 98.44 95 GLN A CA 1
ATOM 751 C C . GLN A 1 95 ? -14.745 4.661 11.665 1.00 98.44 95 GLN A C 1
ATOM 753 O O . GLN A 1 95 ? -15.214 4.696 12.803 1.00 98.44 95 GLN A O 1
ATOM 758 N N . ARG A 1 96 ? -15.405 4.106 10.638 1.00 98.62 96 ARG A N 1
ATOM 759 C CA . ARG A 1 96 ? -16.755 3.531 10.772 1.00 98.62 96 ARG A CA 1
ATOM 760 C C . ARG A 1 96 ? -16.818 2.334 11.719 1.00 98.62 96 ARG A C 1
ATOM 762 O O . ARG A 1 96 ? -17.846 2.137 12.361 1.00 98.62 96 ARG A O 1
ATOM 769 N N . HIS A 1 97 ? -15.731 1.574 11.831 1.00 98.69 97 HIS A N 1
ATOM 770 C CA . HIS A 1 97 ? -15.645 0.381 12.681 1.00 98.69 97 HIS A CA 1
ATOM 771 C C . HIS A 1 97 ? -14.855 0.609 13.981 1.00 98.69 97 HIS A C 1
ATOM 773 O O . HIS A 1 97 ? -14.522 -0.347 14.674 1.00 98.69 97 HIS A O 1
ATOM 779 N N . GLY A 1 98 ? -14.568 1.867 14.341 1.00 98.38 98 GLY A N 1
ATOM 780 C CA . GLY A 1 98 ? -13.898 2.216 15.602 1.00 98.38 98 GLY A CA 1
ATOM 781 C C . GLY A 1 98 ? -12.414 1.831 15.673 1.00 98.38 98 GLY A C 1
ATOM 782 O O . GLY A 1 98 ? -11.855 1.740 16.764 1.00 98.38 98 GLY A O 1
ATOM 783 N N . LEU A 1 99 ? -11.769 1.614 14.526 1.00 98.81 99 LEU A N 1
ATOM 784 C CA . LEU A 1 99 ? -10.351 1.289 14.408 1.00 98.81 99 LEU A CA 1
ATOM 785 C C . LEU A 1 99 ? -9.523 2.541 14.102 1.00 98.81 99 LEU A C 1
ATOM 787 O O . LEU A 1 99 ? -9.948 3.442 13.378 1.00 98.81 99 LEU A O 1
ATOM 791 N N . ARG A 1 100 ? -8.287 2.572 14.603 1.00 98.62 100 ARG A N 1
ATOM 792 C CA . ARG A 1 100 ? -7.273 3.553 14.179 1.00 98.62 100 ARG A CA 1
ATOM 793 C C . ARG A 1 100 ? -6.509 3.031 12.965 1.00 98.62 100 ARG A C 1
ATOM 795 O O . ARG A 1 100 ? -6.287 1.829 12.852 1.00 98.62 100 ARG A O 1
ATOM 802 N N . LEU A 1 101 ? -6.047 3.926 12.097 1.00 98.44 101 LEU A N 1
ATOM 803 C CA . LEU A 1 101 ? -5.180 3.571 10.973 1.00 98.44 101 LEU A CA 1
ATOM 804 C C . LEU A 1 101 ? -3.751 4.060 11.242 1.00 98.44 101 LEU A C 1
ATOM 806 O O . LEU A 1 101 ? -3.524 5.255 11.417 1.00 98.44 101 LEU A O 1
ATOM 810 N N . LEU A 1 102 ? -2.791 3.137 11.272 1.00 98.38 102 LEU A N 1
ATOM 811 C CA . LEU A 1 102 ? -1.361 3.432 11.310 1.00 98.38 102 LEU A CA 1
ATOM 812 C C . LEU A 1 102 ? -0.807 3.355 9.887 1.00 98.38 102 LEU A C 1
ATOM 814 O O . LEU A 1 102 ? -0.696 2.265 9.325 1.00 98.38 102 LEU A O 1
ATOM 818 N N . LEU A 1 103 ? -0.444 4.502 9.319 1.00 97.00 103 LEU A N 1
ATOM 819 C CA . LEU A 1 103 ? 0.222 4.558 8.019 1.00 97.00 103 LEU A CA 1
ATOM 820 C C . LEU A 1 103 ? 1.701 4.203 8.166 1.00 97.00 103 LEU A C 1
ATOM 822 O O . LEU A 1 103 ? 2.397 4.735 9.028 1.00 97.00 103 LEU A O 1
ATOM 826 N N . ASP A 1 104 ? 2.165 3.299 7.312 1.00 96.44 104 ASP A N 1
ATOM 827 C CA . ASP A 1 104 ? 3.515 2.751 7.338 1.00 96.44 104 ASP A CA 1
ATOM 828 C C . ASP A 1 104 ? 4.152 2.903 5.958 1.00 96.44 104 ASP A C 1
ATOM 830 O O . ASP A 1 104 ? 3.815 2.163 5.035 1.00 96.44 104 ASP A O 1
ATOM 834 N N . LEU A 1 105 ? 5.060 3.871 5.799 1.00 93.94 105 LEU A N 1
ATOM 835 C CA . LEU A 1 105 ? 5.819 4.023 4.558 1.00 93.94 105 LEU A CA 1
ATOM 836 C C . LEU A 1 105 ? 6.823 2.873 4.438 1.00 93.94 105 LEU A C 1
ATOM 838 O O . LEU A 1 105 ? 7.929 2.930 4.968 1.00 93.94 105 LEU A O 1
ATOM 842 N N . HIS A 1 106 ? 6.396 1.814 3.764 1.00 94.62 106 HIS A N 1
ATOM 843 C CA . HIS A 1 106 ? 7.074 0.525 3.746 1.00 94.62 106 HIS A CA 1
ATOM 844 C C . HIS A 1 106 ? 8.022 0.372 2.552 1.00 94.62 106 HIS A C 1
ATOM 846 O O . HIS A 1 106 ? 9.024 -0.331 2.649 1.00 94.62 106 HIS A O 1
ATOM 852 N N . GLY A 1 107 ? 7.731 1.063 1.447 1.00 93.31 107 GLY A N 1
ATOM 853 C CA . GLY A 1 107 ? 8.654 1.257 0.328 1.00 93.31 107 GLY A CA 1
ATOM 854 C C . GLY A 1 107 ? 8.944 2.741 0.153 1.00 93.31 107 GLY A C 1
ATOM 855 O O . GLY A 1 107 ? 8.060 3.489 -0.273 1.00 93.31 107 GLY A O 1
ATOM 856 N N . ALA A 1 108 ? 10.147 3.173 0.523 1.00 91.81 108 ALA A N 1
ATOM 857 C CA . ALA A 1 108 ? 10.590 4.553 0.352 1.00 91.81 108 ALA A CA 1
ATOM 858 C C . ALA A 1 108 ? 11.115 4.802 -1.078 1.00 91.81 108 ALA A C 1
ATOM 860 O O . ALA A 1 108 ? 11.527 3.854 -1.753 1.00 91.81 108 ALA A O 1
ATOM 861 N N . PRO A 1 109 ? 11.156 6.062 -1.556 1.00 89.62 109 PRO A N 1
ATOM 862 C CA . PRO A 1 109 ? 11.874 6.393 -2.787 1.00 89.62 109 PRO A CA 1
ATOM 863 C C . PRO A 1 109 ? 13.320 5.881 -2.722 1.00 89.62 109 PRO A C 1
ATOM 865 O O . PRO A 1 109 ? 13.977 6.024 -1.698 1.00 89.62 109 PRO A O 1
ATOM 868 N N . GLY A 1 110 ? 13.797 5.222 -3.780 1.00 87.81 110 GLY A N 1
ATOM 869 C CA . GLY A 1 110 ? 15.133 4.607 -3.813 1.00 87.81 110 GLY A CA 1
ATOM 870 C C . GLY A 1 110 ? 15.286 3.291 -3.027 1.00 87.81 110 GLY A C 1
ATOM 871 O O . GLY A 1 110 ? 16.257 2.576 -3.245 1.00 87.81 110 GLY A O 1
ATOM 872 N N . GLY A 1 111 ? 14.328 2.908 -2.179 1.00 90.25 111 GLY A N 1
ATOM 873 C CA . GLY A 1 111 ? 14.416 1.715 -1.331 1.00 90.25 111 GLY A CA 1
ATOM 874 C C . GLY A 1 111 ? 15.398 1.880 -0.163 1.00 90.25 111 GLY A C 1
ATOM 875 O O . GLY A 1 111 ? 16.525 2.350 -0.319 1.00 90.25 111 GLY A O 1
ATOM 876 N N . GLN A 1 112 ? 14.961 1.517 1.043 1.00 90.12 112 GLN A N 1
ATOM 877 C CA . GLN A 1 112 ? 15.713 1.734 2.285 1.00 90.12 112 GLN A CA 1
ATOM 878 C C . GLN A 1 112 ? 16.594 0.551 2.731 1.00 90.12 112 GLN A C 1
ATOM 880 O O . GLN A 1 112 ? 17.427 0.708 3.620 1.00 90.12 112 GLN A O 1
ATOM 885 N N . THR A 1 113 ? 16.431 -0.642 2.162 1.00 87.00 113 THR A N 1
ATOM 886 C CA . THR A 1 113 ? 17.175 -1.856 2.545 1.00 87.00 113 THR A CA 1
ATOM 887 C C . THR A 1 113 ? 17.932 -2.504 1.388 1.00 87.00 113 THR A C 1
ATOM 889 O O . THR A 1 113 ? 18.923 -3.191 1.634 1.00 87.00 113 THR A O 1
ATOM 892 N N . GLY A 1 114 ? 17.491 -2.310 0.143 1.00 81.00 114 GLY A N 1
ATOM 893 C CA . GLY A 1 114 ? 17.974 -3.053 -1.021 1.00 81.00 114 GLY A CA 1
ATOM 894 C C . GLY A 1 114 ? 17.433 -4.483 -1.103 1.00 81.00 114 GLY A C 1
ATOM 895 O O . GLY A 1 114 ? 18.065 -5.342 -1.716 1.00 81.00 114 GLY A O 1
ATOM 896 N N . THR A 1 115 ? 16.306 -4.774 -0.446 1.00 74.94 115 THR A N 1
ATOM 897 C CA . THR A 1 115 ? 15.734 -6.130 -0.372 1.00 74.94 115 THR A CA 1
ATOM 898 C C . THR A 1 115 ? 14.333 -6.209 -0.983 1.00 74.94 115 THR A C 1
ATOM 900 O O . THR A 1 115 ? 13.879 -5.330 -1.700 1.00 74.94 115 THR A O 1
ATOM 903 N N . ASN A 1 116 ? 13.638 -7.326 -0.786 1.00 69.44 116 ASN A N 1
ATOM 904 C CA . ASN A 1 116 ? 12.374 -7.624 -1.454 1.00 69.44 116 ASN A CA 1
ATOM 905 C C . ASN A 1 116 ? 11.206 -6.702 -1.068 1.00 69.44 116 ASN A C 1
ATOM 907 O O . ASN A 1 116 ? 10.322 -6.485 -1.890 1.00 69.44 116 ASN A O 1
ATOM 911 N N . ILE A 1 117 ? 11.167 -6.190 0.162 1.00 75.31 117 ILE A N 1
ATOM 912 C CA . ILE A 1 117 ? 9.985 -5.494 0.701 1.00 75.31 117 ILE A CA 1
ATOM 913 C C . ILE A 1 117 ? 9.984 -3.978 0.469 1.00 75.31 117 ILE A C 1
ATOM 915 O O . ILE A 1 117 ? 8.947 -3.347 0.644 1.00 75.31 117 ILE A O 1
ATOM 919 N N . ASP A 1 118 ? 11.111 -3.389 0.068 1.00 82.81 118 ASP A N 1
ATOM 920 C CA . ASP A 1 118 ? 11.292 -1.933 0.019 1.00 82.81 118 ASP A CA 1
ATOM 921 C C . ASP A 1 118 ? 11.105 -1.304 -1.375 1.00 82.81 118 ASP A C 1
ATOM 923 O O . ASP A 1 118 ? 11.206 -0.090 -1.521 1.00 82.81 118 ASP A O 1
ATOM 927 N N . ASP A 1 119 ? 10.820 -2.126 -2.392 1.00 82.94 119 ASP A N 1
ATOM 928 C CA . ASP A 1 119 ? 10.684 -1.735 -3.806 1.00 82.94 119 ASP A CA 1
ATOM 929 C C . ASP A 1 119 ? 11.933 -1.073 -4.429 1.00 82.94 119 ASP A C 1
ATOM 931 O O . ASP A 1 119 ? 11.821 -0.312 -5.402 1.00 82.94 119 ASP A O 1
ATOM 935 N N . SER A 1 120 ? 13.126 -1.392 -3.905 1.00 86.88 120 SER A N 1
ATOM 936 C CA . SER A 1 120 ? 14.410 -0.944 -4.459 1.00 86.88 120 SER A CA 1
ATOM 937 C C . SER A 1 120 ? 14.564 -1.323 -5.937 1.00 86.88 120 SER A C 1
ATOM 939 O O . SER A 1 120 ? 14.327 -2.461 -6.356 1.00 86.88 120 SER A O 1
ATOM 941 N N . LEU A 1 121 ? 14.975 -0.352 -6.759 1.00 84.88 121 LEU A N 1
ATOM 942 C CA . LEU A 1 121 ? 15.109 -0.547 -8.206 1.00 84.88 121 LEU A CA 1
ATOM 943 C C . LEU A 1 121 ? 16.328 -1.413 -8.551 1.00 84.88 121 LEU A C 1
ATOM 945 O O . LEU A 1 121 ? 16.238 -2.296 -9.404 1.00 84.88 121 LEU A O 1
ATOM 949 N N . HIS A 1 122 ? 17.453 -1.169 -7.876 1.00 85.75 122 HIS A N 1
ATOM 950 C CA . HIS A 1 122 ? 18.734 -1.819 -8.161 1.00 85.75 122 HIS A CA 1
ATOM 951 C C . HIS A 1 122 ? 19.105 -2.917 -7.153 1.00 85.75 122 HIS A C 1
ATOM 953 O O . HIS A 1 122 ? 20.230 -3.415 -7.191 1.00 85.75 122 HIS A O 1
ATOM 959 N N . GLY A 1 123 ? 18.195 -3.288 -6.242 1.00 86.56 123 GLY A N 1
ATOM 960 C CA . GLY A 1 123 ? 18.511 -4.195 -5.130 1.00 86.56 123 GLY A CA 1
ATOM 961 C C . GLY A 1 123 ? 19.559 -3.604 -4.182 1.00 86.56 123 GLY A C 1
ATOM 962 O O . GLY A 1 123 ? 20.441 -4.306 -3.691 1.00 86.56 123 GLY A O 1
ATOM 963 N N . ARG A 1 124 ? 19.516 -2.282 -4.002 1.00 88.62 124 ARG A N 1
ATOM 964 C CA . ARG A 1 124 ? 20.432 -1.490 -3.181 1.00 88.62 124 ARG A CA 1
ATOM 965 C C . ARG A 1 124 ? 19.623 -0.463 -2.384 1.00 88.62 124 ARG A C 1
ATOM 967 O O . ARG A 1 124 ? 18.548 -0.079 -2.843 1.00 88.62 124 ARG A O 1
ATOM 974 N N . PRO A 1 125 ? 20.105 -0.040 -1.205 1.00 91.00 125 PRO A N 1
ATOM 975 C CA . PRO A 1 125 ? 19.451 0.993 -0.412 1.00 91.00 125 PRO A CA 1
ATOM 976 C C . PRO A 1 125 ? 19.753 2.383 -1.002 1.00 91.00 125 PRO A C 1
ATOM 978 O O . PRO A 1 125 ? 20.505 3.173 -0.419 1.00 91.00 125 PRO A O 1
ATOM 981 N N . ASP A 1 126 ? 19.231 2.662 -2.198 1.00 91.81 126 ASP A N 1
ATOM 982 C CA . ASP A 1 126 ? 19.549 3.890 -2.935 1.00 91.81 126 ASP A CA 1
ATOM 983 C C . ASP A 1 126 ? 19.006 5.130 -2.210 1.00 91.81 126 ASP A C 1
ATOM 985 O O . ASP A 1 126 ? 19.627 6.180 -2.305 1.00 91.81 126 ASP A O 1
ATOM 989 N N . LEU A 1 127 ? 17.987 4.991 -1.344 1.00 91.00 127 LEU A N 1
ATOM 990 C CA . LEU A 1 127 ? 17.528 6.068 -0.449 1.00 91.00 127 LEU A CA 1
ATOM 991 C C . LEU A 1 127 ? 18.674 6.738 0.334 1.00 91.00 127 LEU A C 1
ATOM 993 O O . LEU A 1 127 ? 18.617 7.929 0.626 1.00 91.00 127 LEU A O 1
ATOM 997 N N . PHE A 1 128 ? 19.689 5.963 0.729 1.00 92.12 128 PHE A N 1
ATOM 998 C CA . PHE A 1 128 ? 20.803 6.451 1.548 1.00 92.12 128 PHE A CA 1
ATOM 999 C C . PHE A 1 128 ? 22.102 6.638 0.768 1.00 92.12 128 PHE A C 1
ATOM 1001 O O . PHE A 1 128 ? 23.068 7.172 1.315 1.00 92.12 128 PHE A O 1
ATOM 1008 N N . THR A 1 129 ? 22.171 6.125 -0.460 1.00 91.31 129 THR A N 1
ATOM 1009 C CA . THR A 1 129 ? 23.431 6.023 -1.208 1.00 91.31 129 THR A CA 1
ATOM 1010 C C . THR A 1 129 ? 23.412 6.757 -2.541 1.00 91.31 129 THR A C 1
ATOM 1012 O O . THR A 1 129 ? 24.490 7.054 -3.058 1.00 91.31 129 THR A O 1
ATOM 1015 N N . ASP A 1 130 ? 22.231 7.097 -3.056 1.00 88.38 130 ASP A N 1
ATOM 1016 C CA . ASP A 1 130 ? 22.058 7.940 -4.231 1.00 88.38 130 ASP A CA 1
ATOM 1017 C C . ASP A 1 130 ? 21.733 9.381 -3.786 1.00 88.38 130 ASP A C 1
ATOM 1019 O O . ASP A 1 130 ? 20.759 9.590 -3.064 1.00 88.38 130 ASP A O 1
ATOM 1023 N N . PRO A 1 131 ? 22.561 10.381 -4.140 1.00 77.38 131 PRO A N 1
ATOM 1024 C CA . PRO A 1 131 ? 22.315 11.781 -3.798 1.00 77.38 131 PRO A CA 1
ATOM 1025 C C . PRO A 1 131 ? 21.259 12.474 -4.684 1.00 77.38 131 PRO A C 1
ATOM 1027 O O . PRO A 1 131 ? 21.090 13.687 -4.538 1.00 77.38 131 PRO A O 1
ATOM 1030 N N . ALA A 1 132 ? 20.642 11.752 -5.628 1.00 65.69 132 ALA A N 1
ATOM 1031 C CA . ALA A 1 132 ? 19.670 12.267 -6.596 1.00 65.69 132 ALA A CA 1
ATOM 1032 C C . ALA A 1 132 ? 18.342 12.751 -5.987 1.00 65.69 132 ALA A C 1
ATOM 1034 O O . ALA A 1 132 ? 17.840 12.130 -5.023 1.00 65.69 132 ALA A O 1
#

Organism: NCBI:txid1434397

InterPro domains:
  IPR001547 Glycoside hydrolase, family 5 [PF00150] (36-108)
  IPR017853 Glycoside hydrolase superfamily [SSF51445] (1-125)
  IPR050386 Glycosyl Hydrolase 5 (Cellulase A) [PTHR31297] (1-119)